Protein AF-A0A967LU32-F1 (afdb_monomer_lite)

Sequence (82 aa):
MKFATWKDSLELVGIAAIVVSLVFVGYELRQSTAVARSDAYSSFSAQFLDLATSAALDERMSGLISQVNQGAMPGDFEPEDQ

Secondary structure (DSSP, 8-state):
-PPPPHHHHHHHHHHHHHHHHHHHHHHHHHHHHHHHHHHHHHHHHHHHHHHHHHHHH-HHHHHHHHHHHTT--TTS--TT--

Foldseek 3Di:
DDPQDPVNVVVVVVVVVVVVVVVVVVVVVVVVVVVVVVVVVVVVVVVVVVVVCVVVPPVLVVVVVVCVVVPDDPVNDDPVSD

pLDDT: mean 75.75, std 12.06, range [43.34, 96.94]

Structure (mmCIF, N/CA/C/O backbone):
data_AF-A0A967LU32-F1
#
_entry.id   AF-A0A967LU32-F1
#
loop_
_atom_site.group_PDB
_atom_site.id
_atom_site.type_symbol
_atom_site.label_atom_id
_atom_site.label_alt_id
_atom_site.label_comp_id
_atom_site.label_asym_id
_atom_site.label_entity_id
_atom_site.label_seq_id
_atom_site.pdbx_PDB_ins_code
_atom_site.Cartn_x
_atom_site.Cartn_y
_atom_site.Cartn_z
_atom_site.occupancy
_atom_site.B_iso_or_equiv
_atom_site.auth_seq_id
_atom_site.auth_comp_id
_atom_site.auth_asym_id
_atom_site.auth_atom_id
_atom_site.pdbx_PDB_model_num
ATOM 1 N N . MET A 1 1 ? 24.708 -16.832 -35.767 1.00 43.34 1 MET A N 1
ATOM 2 C CA . MET A 1 1 ? 24.120 -16.037 -34.667 1.00 43.34 1 MET A CA 1
ATOM 3 C C . MET A 1 1 ? 24.964 -14.781 -34.524 1.00 43.34 1 MET A C 1
ATOM 5 O O . MET A 1 1 ? 26.158 -14.914 -34.297 1.00 43.34 1 MET A O 1
ATOM 9 N N . LYS A 1 2 ? 24.410 -13.594 -34.804 1.00 57.34 2 LYS A N 1
ATOM 10 C CA . LYS A 1 2 ? 25.149 -12.329 -34.660 1.00 57.34 2 LYS A CA 1
ATOM 11 C C . LYS A 1 2 ? 25.305 -12.042 -33.167 1.00 57.34 2 LYS A C 1
ATOM 13 O O . LYS A 1 2 ? 24.316 -12.094 -32.444 1.00 57.34 2 LYS A O 1
ATOM 18 N N . PHE A 1 3 ? 26.535 -11.803 -32.726 1.00 62.44 3 PHE A N 1
ATOM 19 C CA . PHE A 1 3 ? 26.828 -11.412 -31.352 1.00 62.44 3 PHE A CA 1
ATOM 20 C C . PHE A 1 3 ? 26.073 -10.118 -31.044 1.00 62.44 3 PHE A C 1
ATOM 22 O O . PHE A 1 3 ? 26.213 -9.145 -31.784 1.00 62.44 3 PHE A O 1
ATOM 29 N N . ALA A 1 4 ? 25.238 -10.144 -30.004 1.00 68.50 4 ALA A N 1
ATOM 30 C CA . ALA A 1 4 ? 24.575 -8.950 -29.503 1.00 68.50 4 ALA A CA 1
ATOM 31 C C . ALA A 1 4 ? 25.648 -7.914 -29.161 1.00 68.50 4 ALA A C 1
ATOM 33 O O . ALA A 1 4 ? 26.626 -8.213 -28.469 1.00 68.50 4 ALA A O 1
ATOM 34 N N . THR A 1 5 ? 25.497 -6.714 -29.706 1.00 78.56 5 THR A N 1
ATOM 35 C CA . THR A 1 5 ? 26.433 -5.621 -29.476 1.00 78.56 5 THR A CA 1
ATOM 36 C C . THR A 1 5 ? 26.297 -5.192 -28.014 1.00 78.56 5 THR A C 1
ATOM 38 O O . THR A 1 5 ? 25.194 -5.179 -27.480 1.00 78.56 5 THR A O 1
ATOM 41 N N . TRP A 1 6 ? 27.386 -4.817 -27.335 1.00 82.25 6 TRP A N 1
ATOM 42 C CA . TRP A 1 6 ? 27.339 -4.401 -25.917 1.00 82.25 6 TRP A CA 1
ATOM 43 C C . TRP A 1 6 ? 26.313 -3.282 -25.644 1.00 82.25 6 TRP A C 1
ATOM 45 O O . TRP A 1 6 ? 25.673 -3.250 -24.593 1.00 82.25 6 TRP A O 1
ATOM 55 N N . LYS A 1 7 ? 26.095 -2.419 -26.642 1.00 86.06 7 LYS A N 1
ATOM 56 C CA . LYS A 1 7 ? 25.036 -1.407 -26.659 1.00 86.06 7 LYS A CA 1
ATOM 57 C C . LYS A 1 7 ? 23.626 -2.013 -26.564 1.00 86.06 7 LYS A C 1
ATOM 59 O O . LYS A 1 7 ? 22.820 -1.513 -25.789 1.00 86.06 7 LYS A O 1
ATOM 64 N N . ASP A 1 8 ? 23.350 -3.090 -27.296 1.00 88.94 8 ASP A N 1
ATOM 65 C CA . ASP A 1 8 ? 22.036 -3.747 -27.322 1.00 88.94 8 ASP A CA 1
ATOM 66 C C . ASP A 1 8 ? 21.709 -4.353 -25.949 1.00 88.94 8 ASP A C 1
ATOM 68 O O . ASP A 1 8 ? 20.580 -4.264 -25.470 1.00 88.94 8 ASP A O 1
ATOM 72 N N . SER A 1 9 ? 22.719 -4.908 -25.269 1.00 87.69 9 SER A N 1
ATOM 73 C CA . SER A 1 9 ? 22.576 -5.404 -23.896 1.00 87.69 9 SER A CA 1
ATOM 74 C C . SER A 1 9 ? 22.254 -4.280 -22.906 1.00 87.69 9 SER A C 1
ATOM 76 O O . SER A 1 9 ? 21.394 -4.450 -22.046 1.00 87.69 9 SER A O 1
ATOM 78 N N . LEU A 1 10 ? 22.916 -3.125 -23.027 1.00 91.94 10 LEU A N 1
ATOM 79 C CA . LEU A 1 10 ? 22.649 -1.947 -22.193 1.00 91.94 10 LEU A CA 1
ATOM 80 C C . LEU A 1 10 ? 21.240 -1.388 -22.410 1.00 91.94 10 LEU A C 1
ATOM 82 O O . LEU A 1 10 ? 20.557 -1.040 -21.449 1.00 91.94 10 LEU A O 1
ATOM 86 N N . GLU A 1 11 ? 20.795 -1.330 -23.662 1.00 89.56 11 GLU A N 1
ATOM 87 C CA . GLU A 1 11 ? 19.461 -0.853 -24.024 1.00 89.56 11 GLU A CA 1
ATOM 88 C C . GLU A 1 11 ? 18.368 -1.779 -23.469 1.00 89.56 11 GLU A C 1
ATOM 90 O O . GLU A 1 11 ? 17.408 -1.310 -22.854 1.00 89.56 11 GLU A O 1
ATOM 95 N N . LEU A 1 12 ? 18.566 -3.099 -23.567 1.00 93.38 12 LEU A N 1
ATOM 96 C CA . LEU A 1 12 ? 17.660 -4.090 -22.987 1.00 93.38 12 LEU A CA 1
ATOM 97 C C . LEU A 1 12 ? 17.569 -3.968 -21.458 1.00 93.38 12 LEU A C 1
ATOM 99 O O . LEU A 1 12 ? 16.474 -4.026 -20.898 1.00 93.38 12 LEU A O 1
ATOM 103 N N . VAL A 1 13 ? 18.703 -3.769 -20.782 1.00 94.50 13 VAL A N 1
ATOM 104 C CA . VAL A 1 13 ? 18.743 -3.564 -19.325 1.00 94.50 13 VAL A CA 1
ATOM 105 C C . VAL A 1 13 ? 18.023 -2.274 -18.933 1.00 94.50 13 VAL A C 1
ATOM 107 O O . VAL A 1 13 ? 17.276 -2.274 -17.957 1.00 94.50 13 VAL A O 1
ATOM 110 N N . GLY A 1 14 ? 18.185 -1.195 -19.703 1.00 93.75 14 GLY A N 1
ATOM 111 C CA . GLY A 1 14 ? 17.479 0.066 -19.469 1.00 93.75 14 GLY A CA 1
ATOM 112 C C . GLY A 1 14 ? 15.960 -0.089 -19.558 1.00 93.75 14 GLY A C 1
ATOM 113 O O . GLY A 1 14 ? 15.236 0.345 -18.662 1.00 93.75 14 GLY A O 1
ATOM 114 N N . ILE A 1 15 ? 15.473 -0.776 -20.593 1.00 95.44 15 ILE A N 1
ATOM 115 C CA . ILE A 1 15 ? 14.040 -1.062 -20.753 1.00 95.44 15 ILE A CA 1
ATOM 116 C C . ILE A 1 15 ? 13.539 -1.950 -19.607 1.00 95.44 15 ILE A C 1
ATOM 118 O O . ILE A 1 15 ? 12.507 -1.653 -19.003 1.00 95.44 15 ILE A O 1
ATOM 122 N N . ALA A 1 16 ? 14.282 -3.003 -19.257 1.00 95.75 16 ALA A N 1
ATOM 123 C CA . ALA A 1 16 ? 13.927 -3.883 -18.148 1.00 95.75 16 ALA A CA 1
ATOM 124 C C . ALA A 1 16 ? 13.849 -3.124 -16.811 1.00 95.75 16 ALA A C 1
ATOM 126 O O . ALA A 1 16 ? 12.916 -3.343 -16.040 1.00 95.75 16 ALA A O 1
ATOM 127 N N . ALA A 1 17 ? 14.766 -2.186 -16.557 1.00 96.06 17 ALA A N 1
ATOM 128 C CA . ALA A 1 17 ? 14.760 -1.364 -15.350 1.00 96.06 17 ALA A CA 1
ATOM 129 C C . ALA A 1 17 ? 13.506 -0.477 -15.251 1.00 96.06 17 ALA A C 1
ATOM 131 O O . ALA A 1 17 ? 12.906 -0.381 -14.179 1.00 96.06 17 ALA A O 1
ATOM 132 N N . ILE A 1 18 ? 13.066 0.119 -16.365 1.00 96.81 18 ILE A N 1
ATOM 133 C CA . ILE A 1 18 ? 11.825 0.910 -16.413 1.00 96.81 18 ILE A CA 1
ATOM 134 C C . ILE A 1 18 ? 10.614 0.024 -16.097 1.00 96.81 18 ILE A C 1
ATOM 136 O O . ILE A 1 18 ? 9.777 0.390 -15.272 1.00 96.81 18 ILE A O 1
ATOM 140 N N . VAL A 1 19 ? 10.531 -1.158 -16.714 1.00 96.94 19 VAL A N 1
ATOM 141 C CA . VAL A 1 19 ? 9.419 -2.096 -16.492 1.00 96.94 19 VAL A CA 1
ATOM 142 C C . VAL A 1 19 ? 9.364 -2.550 -15.032 1.00 96.94 19 VAL A C 1
ATOM 144 O O . VAL A 1 19 ? 8.298 -2.512 -14.420 1.00 96.94 19 VAL A O 1
ATOM 147 N N . VAL A 1 20 ? 10.504 -2.929 -14.450 1.00 96.62 20 VAL A N 1
ATOM 148 C CA . VAL A 1 20 ? 10.585 -3.347 -13.042 1.00 96.62 20 VAL A CA 1
ATOM 149 C C . VAL A 1 20 ? 10.181 -2.208 -12.103 1.00 96.62 20 VAL A C 1
ATOM 151 O O . VAL A 1 20 ? 9.425 -2.444 -11.162 1.00 96.62 20 VAL A O 1
ATOM 154 N N . SER A 1 21 ? 10.611 -0.974 -12.383 1.00 96.44 21 SER A N 1
ATOM 155 C CA . SER A 1 21 ? 10.218 0.210 -11.609 1.00 96.44 21 SER A CA 1
ATOM 156 C C . SER A 1 21 ? 8.697 0.411 -11.601 1.00 96.44 21 SER A C 1
ATOM 158 O O . SER A 1 21 ? 8.094 0.543 -10.536 1.00 96.44 21 SER A O 1
ATOM 160 N N . LEU A 1 22 ? 8.043 0.336 -12.765 1.00 95.44 22 LEU A N 1
ATOM 161 C CA . LEU A 1 22 ? 6.585 0.486 -12.862 1.00 95.44 22 LEU A CA 1
ATOM 162 C C . LEU A 1 22 ? 5.827 -0.611 -12.100 1.00 95.44 22 LEU A C 1
ATOM 164 O O . LEU A 1 22 ? 4.825 -0.327 -11.440 1.00 95.44 22 LEU A O 1
ATOM 168 N N . VAL A 1 23 ? 6.309 -1.856 -12.158 1.00 94.56 23 VAL A N 1
ATOM 169 C CA . VAL A 1 23 ? 5.728 -2.971 -11.394 1.00 94.56 23 VAL A CA 1
ATOM 170 C C . VAL A 1 23 ? 5.872 -2.736 -9.891 1.00 94.56 23 VAL A C 1
ATOM 172 O O . VAL A 1 23 ? 4.910 -2.947 -9.150 1.00 94.56 23 VAL A O 1
ATOM 175 N N . PHE A 1 24 ? 7.037 -2.264 -9.441 1.00 95.38 24 PHE A N 1
ATOM 176 C CA . PHE A 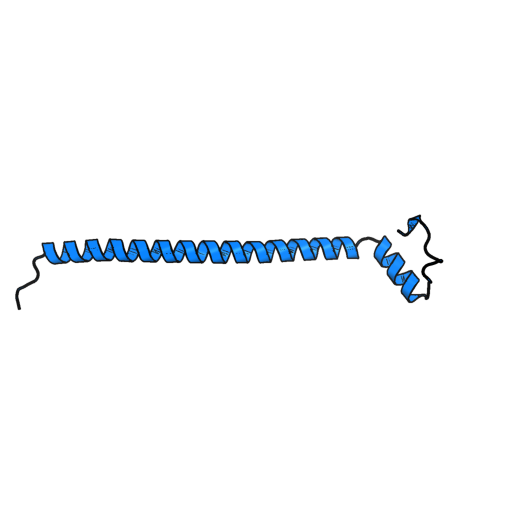1 24 ? 7.292 -1.972 -8.032 1.00 95.38 24 PHE A CA 1
ATOM 177 C C . PHE A 1 24 ? 6.353 -0.883 -7.501 1.00 95.38 24 PHE A C 1
ATOM 179 O O . PHE A 1 24 ? 5.678 -1.101 -6.497 1.00 95.38 24 PHE A O 1
ATOM 186 N N . VAL A 1 25 ? 6.212 0.230 -8.226 1.00 93.56 25 VAL A N 1
ATOM 187 C CA . VAL A 1 25 ? 5.285 1.317 -7.864 1.00 93.56 25 VAL A CA 1
ATOM 188 C C . VAL A 1 25 ? 3.837 0.818 -7.801 1.00 93.56 25 VAL A C 1
ATOM 190 O O . VAL A 1 25 ? 3.104 1.133 -6.864 1.00 93.56 25 VAL A O 1
ATOM 193 N N . GLY A 1 26 ? 3.411 -0.012 -8.760 1.00 88.69 26 GLY A N 1
ATOM 194 C CA . GLY A 1 26 ? 2.076 -0.617 -8.738 1.00 88.69 26 GLY A CA 1
ATOM 195 C C . GLY A 1 26 ? 1.849 -1.539 -7.532 1.00 88.69 26 GLY A C 1
ATOM 196 O O . GLY A 1 26 ? 0.755 -1.561 -6.959 1.00 88.69 26 GLY A O 1
ATOM 197 N N . TYR A 1 27 ? 2.878 -2.281 -7.118 1.00 90.56 27 TYR A N 1
ATOM 198 C CA . TYR A 1 27 ? 2.838 -3.133 -5.930 1.00 90.56 27 TYR A CA 1
ATOM 199 C C . TYR A 1 27 ? 2.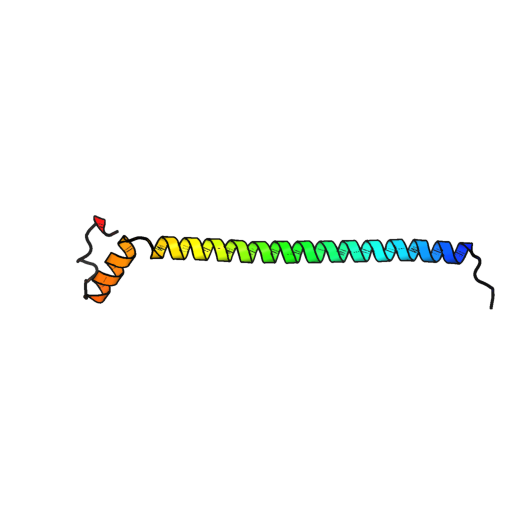803 -2.310 -4.634 1.00 90.56 27 TYR A C 1
ATOM 201 O O . TYR A 1 27 ? 2.041 -2.628 -3.722 1.00 90.56 27 TYR A O 1
ATOM 209 N N . GLU A 1 28 ? 3.566 -1.223 -4.562 1.00 85.44 28 GLU A N 1
ATOM 210 C CA . GLU A 1 28 ? 3.590 -0.302 -3.424 1.00 85.44 28 GLU A CA 1
ATOM 211 C C . GLU A 1 28 ? 2.244 0.411 -3.236 1.00 85.44 28 GLU A C 1
ATOM 213 O O . GLU A 1 28 ? 1.708 0.425 -2.130 1.00 85.44 28 GLU A O 1
ATOM 218 N N . LEU A 1 29 ? 1.613 0.881 -4.319 1.00 82.44 29 LEU A N 1
ATOM 219 C CA . LEU A 1 29 ? 0.261 1.455 -4.277 1.00 82.44 29 LEU A CA 1
ATOM 220 C C . LEU A 1 29 ? -0.789 0.448 -3.784 1.00 82.44 29 LEU A C 1
ATOM 222 O O . LEU A 1 29 ? -1.667 0.792 -2.986 1.00 82.44 29 LEU A O 1
ATOM 226 N N . ARG A 1 30 ? -0.697 -0.813 -4.229 1.00 78.19 30 ARG A N 1
ATOM 227 C CA . ARG A 1 30 ? -1.584 -1.891 -3.764 1.00 78.19 30 ARG A CA 1
ATOM 228 C C . ARG A 1 30 ? -1.389 -2.191 -2.283 1.00 78.19 30 ARG A C 1
ATOM 230 O O . ARG A 1 30 ? -2.379 -2.325 -1.568 1.00 78.19 30 ARG A O 1
ATOM 237 N N . GLN A 1 31 ? -0.141 -2.279 -1.830 1.00 73.56 31 GLN A N 1
ATOM 238 C CA . GLN A 1 31 ? 0.174 -2.490 -0.420 1.00 73.56 31 GLN A CA 1
ATOM 239 C C . GLN A 1 31 ? -0.288 -1.313 0.433 1.00 73.56 31 GLN A C 1
ATOM 241 O O . GLN A 1 31 ? -0.982 -1.535 1.414 1.00 73.56 31 GLN A O 1
ATOM 246 N N . SER A 1 32 ? 0.004 -0.073 0.036 1.00 73.56 32 SER A N 1
ATOM 247 C CA . SER A 1 32 ? -0.425 1.131 0.755 1.00 73.56 32 SER A CA 1
ATOM 248 C C . SER A 1 32 ? -1.949 1.197 0.899 1.00 73.56 32 SER A C 1
ATOM 250 O O . SER A 1 32 ? -2.456 1.468 1.982 1.00 73.56 32 SER A O 1
ATOM 252 N N . THR A 1 33 ? -2.697 0.838 -0.148 1.00 71.06 33 THR A N 1
ATOM 253 C CA . THR A 1 33 ? -4.168 0.775 -0.092 1.00 71.06 33 THR A CA 1
ATOM 254 C C . THR A 1 33 ? -4.666 -0.351 0.824 1.00 71.06 33 THR A C 1
ATOM 25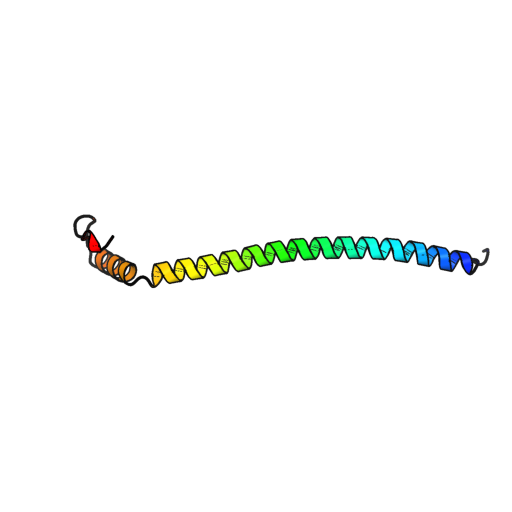6 O O . THR A 1 33 ? -5.631 -0.171 1.570 1.00 71.06 33 THR A O 1
ATOM 259 N N . ALA A 1 34 ? -4.027 -1.523 0.779 1.00 67.31 34 ALA A N 1
ATOM 260 C CA . ALA A 1 34 ? -4.375 -2.654 1.638 1.00 67.31 34 ALA A CA 1
ATOM 261 C C . ALA A 1 34 ? -4.068 -2.368 3.117 1.00 67.31 34 ALA A C 1
ATOM 263 O O . ALA A 1 34 ? -4.892 -2.676 3.976 1.00 67.31 34 ALA A O 1
ATOM 264 N N . VAL A 1 35 ? -2.930 -1.730 3.397 1.00 70.69 35 VAL A N 1
ATOM 265 C CA . VAL A 1 35 ? -2.526 -1.280 4.733 1.00 70.69 35 VAL A CA 1
ATOM 266 C C . VAL A 1 35 ? -3.470 -0.192 5.228 1.00 70.69 35 VAL A C 1
ATOM 268 O O . VAL A 1 35 ? -4.033 -0.357 6.297 1.00 70.69 35 VAL A O 1
ATOM 271 N N . ALA A 1 36 ? -3.776 0.835 4.429 1.00 66.50 36 ALA A N 1
ATOM 272 C CA . ALA A 1 36 ? -4.730 1.877 4.817 1.00 66.50 36 ALA A CA 1
ATOM 273 C C . ALA A 1 36 ? -6.117 1.306 5.162 1.00 66.50 36 ALA A C 1
ATOM 275 O O . ALA A 1 36 ? -6.764 1.742 6.112 1.00 66.50 36 ALA A O 1
ATOM 276 N N . ARG A 1 37 ? -6.575 0.287 4.420 1.00 66.44 37 ARG A N 1
ATOM 277 C CA . ARG A 1 37 ? -7.813 -0.431 4.742 1.00 66.44 37 ARG A CA 1
ATOM 278 C C . ARG A 1 37 ? -7.676 -1.238 6.037 1.00 66.44 37 ARG A C 1
ATOM 280 O O . ARG A 1 37 ? -8.588 -1.205 6.855 1.00 66.44 37 ARG A O 1
ATOM 287 N N . SER A 1 38 ? -6.571 -1.954 6.227 1.00 64.69 38 SER A N 1
ATOM 288 C CA . SER A 1 38 ? -6.286 -2.706 7.456 1.00 64.69 38 SER A CA 1
ATOM 289 C C . SER A 1 38 ? -6.222 -1.795 8.687 1.00 64.69 38 SER A C 1
ATOM 291 O O . SER A 1 38 ? -6.821 -2.105 9.714 1.00 64.69 38 SER A O 1
ATOM 293 N N . ASP A 1 39 ? -5.569 -0.643 8.569 1.00 69.44 39 ASP A N 1
ATOM 294 C CA . ASP A 1 39 ? -5.459 0.370 9.6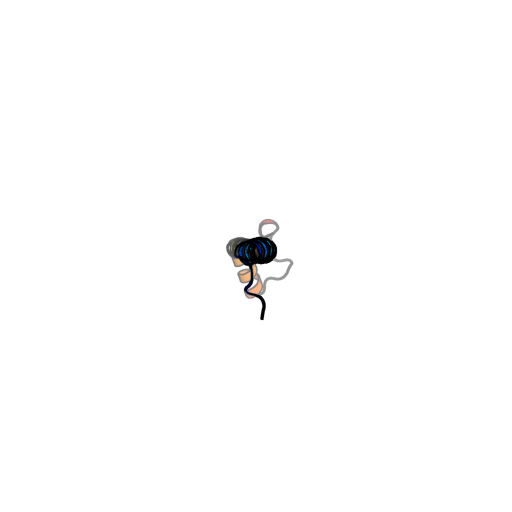19 1.00 69.44 39 ASP A CA 1
ATOM 295 C C . ASP A 1 39 ? -6.825 0.982 9.940 1.00 69.44 39 ASP A C 1
ATOM 297 O O . ASP A 1 39 ? -7.159 1.177 11.109 1.00 69.44 39 ASP A O 1
ATOM 301 N N . ALA A 1 40 ? -7.669 1.210 8.928 1.00 67.81 40 ALA A N 1
ATOM 302 C CA . ALA A 1 40 ? -9.055 1.628 9.133 1.00 67.81 40 ALA A CA 1
ATOM 303 C C . ALA A 1 40 ? -9.876 0.574 9.902 1.00 67.81 40 ALA A C 1
ATOM 305 O O . ALA A 1 40 ? -10.625 0.924 10.809 1.00 67.81 40 ALA A O 1
ATOM 306 N N . TYR A 1 41 ? -9.716 -0.721 9.605 1.00 64.19 41 TYR A N 1
ATOM 307 C CA . TYR A 1 41 ? -10.399 -1.785 10.355 1.00 64.19 41 TYR A CA 1
ATOM 308 C C . TYR A 1 41 ? -9.874 -1.929 11.786 1.00 64.19 41 TYR A C 1
ATOM 310 O O . TYR A 1 41 ? -10.665 -2.101 12.711 1.00 64.19 41 TYR A O 1
ATOM 318 N N . SER A 1 42 ? -8.558 -1.833 11.979 1.00 68.62 42 SER A N 1
ATOM 319 C CA . SER A 1 42 ? -7.931 -1.892 13.302 1.00 68.62 42 SER A CA 1
ATOM 320 C C . SER A 1 42 ? -8.367 -0.713 14.176 1.00 68.62 42 SER A C 1
ATOM 322 O O . SER A 1 42 ? -8.818 -0.904 15.305 1.00 68.62 42 SER A O 1
ATOM 324 N N . SER A 1 43 ? -8.341 0.505 13.629 1.00 66.81 43 SER A N 1
ATOM 325 C CA . SER A 1 43 ? -8.806 1.707 14.330 1.00 66.81 43 SER A CA 1
ATOM 326 C C . SER A 1 43 ? -10.311 1.696 14.592 1.00 66.81 43 SER A C 1
ATOM 328 O O . SER A 1 43 ? -10.736 2.145 15.654 1.00 66.81 43 SER A O 1
ATOM 330 N N . PHE A 1 44 ? -11.129 1.163 13.680 1.00 70.81 44 PHE A N 1
ATOM 331 C CA . PHE A 1 44 ? -12.562 0.979 13.917 1.00 70.81 44 PHE A CA 1
ATOM 332 C C . PHE A 1 44 ? -12.822 -0.035 15.036 1.00 70.81 44 PHE A C 1
ATOM 334 O O . PHE A 1 44 ? -13.596 0.244 15.946 1.00 70.81 44 PHE A O 1
ATOM 341 N N . SER A 1 45 ? -12.138 -1.182 15.019 1.00 65.94 45 SER A N 1
ATOM 342 C CA . SER A 1 45 ? -12.265 -2.195 16.069 1.00 65.94 45 SER A CA 1
ATOM 343 C C . SER A 1 45 ? -11.819 -1.665 17.431 1.00 65.94 45 SER A C 1
ATOM 345 O O . SER A 1 45 ? -12.475 -1.952 18.426 1.00 65.94 45 SER A O 1
ATOM 347 N N . ALA A 1 46 ? -10.730 -0.894 17.486 1.00 73.31 46 ALA A N 1
ATOM 348 C CA . ALA A 1 46 ? -10.243 -0.287 18.722 1.00 73.31 46 ALA A CA 1
ATOM 349 C C . ALA A 1 46 ? -11.240 0.738 19.284 1.00 73.31 46 ALA A C 1
ATOM 351 O O . ALA A 1 46 ? -11.557 0.687 20.468 1.00 73.31 46 ALA A O 1
ATOM 352 N N . GLN A 1 47 ? -11.797 1.604 18.430 1.00 71.38 47 GLN A N 1
ATOM 353 C CA . GLN A 1 47 ? -12.848 2.549 18.823 1.00 71.38 47 GLN A CA 1
ATOM 354 C C . GLN A 1 47 ? -14.113 1.835 19.305 1.00 71.38 47 GLN A C 1
ATOM 356 O O . GLN A 1 47 ? -14.732 2.263 20.272 1.00 71.38 47 GLN A O 1
ATOM 361 N N . PHE A 1 48 ? -14.496 0.730 18.663 1.00 73.06 48 PHE A N 1
ATOM 362 C CA . PHE A 1 48 ? -15.666 -0.041 19.073 1.00 73.06 48 PHE A CA 1
ATOM 363 C C . PHE A 1 48 ? -15.455 -0.718 20.427 1.00 73.06 48 PHE A C 1
ATOM 365 O O . PHE A 1 48 ? -16.372 -0.758 21.241 1.00 73.06 48 PHE A O 1
ATOM 372 N N . LEU A 1 49 ? -14.250 -1.234 20.681 1.00 73.81 49 LEU A N 1
ATOM 373 C CA . LEU A 1 49 ? -13.909 -1.854 21.957 1.00 73.81 49 LEU A CA 1
ATOM 374 C C . LEU A 1 49 ? -13.877 -0.818 23.084 1.00 73.81 49 LEU A C 1
ATOM 376 O O . LEU A 1 49 ? -14.387 -1.096 24.162 1.00 73.81 49 LEU A O 1
ATOM 380 N N . ASP A 1 50 ? -13.339 0.373 22.826 1.00 75.81 50 ASP A N 1
ATOM 381 C CA . ASP A 1 50 ? -13.308 1.487 23.780 1.00 75.81 50 ASP A CA 1
ATOM 382 C C . ASP A 1 50 ? -14.718 2.035 24.066 1.00 75.81 50 ASP A C 1
ATOM 384 O O . ASP A 1 50 ? -15.094 2.258 25.216 1.00 75.81 50 ASP A O 1
ATOM 388 N N . LEU A 1 51 ? -15.569 2.135 23.041 1.00 74.19 51 LEU A N 1
ATOM 389 C CA . LEU A 1 51 ? -16.975 2.511 23.197 1.00 74.19 51 LEU A CA 1
ATOM 390 C C . LEU A 1 51 ? -17.778 1.443 23.954 1.00 74.19 51 LEU A C 1
ATOM 392 O O . LEU A 1 51 ? -18.537 1.762 24.861 1.00 74.19 51 LEU A O 1
ATOM 396 N N . ALA A 1 52 ? -17.606 0.167 23.610 1.00 71.44 52 ALA A N 1
ATOM 397 C CA . ALA A 1 52 ? -18.275 -0.932 24.301 1.00 71.44 52 ALA A CA 1
ATOM 398 C C . ALA A 1 52 ? -17.810 -1.040 25.758 1.00 71.44 52 ALA A C 1
ATOM 400 O O . ALA A 1 52 ? -18.615 -1.298 26.646 1.00 71.44 52 ALA A O 1
ATOM 401 N N . THR A 1 53 ? -16.521 -0.810 26.006 1.00 75.31 53 THR A N 1
ATOM 402 C CA . THR A 1 53 ? -15.944 -0.830 27.350 1.00 75.31 53 THR A CA 1
ATOM 403 C C . THR A 1 53 ? -16.407 0.372 28.160 1.00 75.31 53 THR A C 1
ATOM 405 O O . THR A 1 53 ? -16.809 0.187 29.297 1.00 75.31 53 THR A O 1
ATOM 408 N N . SER A 1 54 ? -16.442 1.580 27.596 1.00 70.56 54 SER A N 1
ATOM 409 C CA . SER A 1 54 ? -16.977 2.761 28.289 1.00 70.56 54 SER A CA 1
ATOM 410 C C . SER A 1 54 ? -18.480 2.650 28.565 1.00 70.56 54 SER A C 1
ATOM 412 O O . SER A 1 54 ? -18.906 2.968 29.668 1.00 70.56 54 SER A O 1
ATOM 414 N N . ALA A 1 55 ? -19.272 2.110 27.635 1.00 67.44 55 ALA A N 1
ATOM 415 C CA . ALA A 1 55 ? -20.692 1.832 27.859 1.00 67.44 55 ALA A CA 1
ATOM 416 C C . ALA A 1 55 ? -20.932 0.723 28.903 1.00 67.44 55 ALA A C 1
ATOM 418 O O . ALA A 1 55 ? -21.907 0.776 29.646 1.00 67.44 55 ALA A O 1
ATOM 419 N N . ALA A 1 56 ? -20.058 -0.286 28.970 1.00 66.62 56 ALA A N 1
ATOM 420 C CA . ALA A 1 56 ? -20.156 -1.371 29.949 1.00 66.62 56 ALA A CA 1
ATOM 421 C C . ALA A 1 56 ? -19.592 -1.002 31.332 1.00 66.62 56 ALA A C 1
ATOM 423 O O . ALA A 1 56 ? -20.026 -1.568 32.334 1.00 66.62 56 ALA A O 1
ATOM 424 N N . LEU A 1 57 ? -18.616 -0.091 31.386 1.00 66.31 57 LEU A N 1
ATOM 425 C CA . LEU A 1 57 ? -18.024 0.437 32.618 1.00 66.31 57 LEU A CA 1
ATOM 426 C C . LEU A 1 57 ? -18.832 1.585 33.221 1.00 66.31 57 LEU A C 1
ATOM 428 O O . LEU A 1 57 ? -18.521 1.999 34.336 1.00 66.31 57 LEU A O 1
ATOM 432 N N . ASP A 1 58 ? -19.845 2.095 32.523 1.00 67.88 58 ASP A N 1
ATOM 433 C CA . ASP A 1 58 ? -20.786 3.026 33.126 1.00 67.88 58 ASP A CA 1
ATOM 434 C C . ASP A 1 58 ? -21.517 2.300 34.269 1.00 67.88 58 ASP A C 1
ATOM 436 O O . ASP A 1 58 ? -22.282 1.354 34.055 1.00 67.88 58 ASP A O 1
ATOM 440 N N . GLU A 1 59 ? -21.238 2.702 35.511 1.00 62.34 59 GLU A N 1
ATOM 441 C CA . GLU A 1 59 ? -21.811 2.120 36.733 1.00 62.34 59 GLU A CA 1
ATOM 442 C C . GLU A 1 59 ? -23.346 2.110 36.693 1.00 62.34 59 GLU A C 1
ATOM 444 O O . GLU A 1 59 ? -23.978 1.21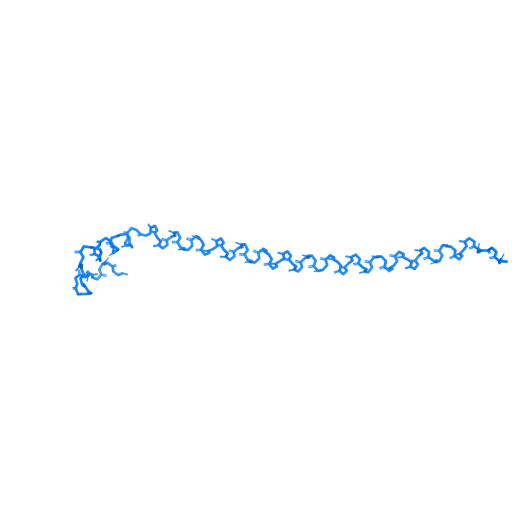3 37.263 1.00 62.34 59 GLU A O 1
ATOM 449 N N . ARG A 1 60 ? -23.940 3.033 35.925 1.00 61.25 60 ARG A N 1
ATOM 450 C CA . ARG A 1 60 ? -25.377 3.090 35.638 1.00 61.25 60 ARG A CA 1
ATOM 451 C C . ARG A 1 60 ? -25.864 1.853 34.882 1.00 61.25 60 ARG A C 1
ATOM 453 O O . ARG A 1 60 ? -26.880 1.278 35.258 1.00 61.25 60 ARG A O 1
ATOM 460 N N . MET A 1 61 ? -25.119 1.354 33.893 1.00 62.66 61 MET A N 1
ATOM 461 C CA . MET A 1 61 ? -25.509 0.149 33.152 1.00 62.66 61 MET A CA 1
ATOM 462 C C . MET A 1 61 ? -25.436 -1.122 33.999 1.00 62.66 61 MET A C 1
ATOM 464 O O . MET A 1 61 ? -26.302 -1.992 33.893 1.00 62.66 61 MET A O 1
ATOM 468 N N . SER A 1 62 ? -24.436 -1.229 34.873 1.00 64.50 62 SER A N 1
ATOM 469 C CA . SER A 1 62 ? -24.343 -2.333 35.835 1.00 64.50 62 SER A CA 1
ATOM 470 C C . SER A 1 62 ? -25.519 -2.314 36.825 1.00 64.50 62 SER A C 1
ATOM 472 O O . SER A 1 62 ? -26.128 -3.355 37.094 1.00 64.50 62 SER A O 1
ATOM 474 N N . GLY A 1 63 ? -25.903 -1.120 37.296 1.00 67.19 63 GLY A N 1
ATOM 475 C CA . GLY A 1 63 ? -27.091 -0.905 38.124 1.00 67.19 63 GLY A CA 1
ATOM 476 C C . GLY A 1 63 ? -28.383 -1.325 37.420 1.00 67.19 63 GLY A C 1
ATOM 477 O O . GLY A 1 63 ? -29.148 -2.116 37.969 1.00 67.19 63 GLY A O 1
ATOM 478 N N . LEU A 1 64 ? -28.578 -0.890 36.174 1.00 69.62 64 LEU A N 1
ATOM 479 C CA . LEU A 1 64 ? -29.751 -1.218 35.359 1.00 69.62 64 LEU A CA 1
ATOM 480 C C . LEU A 1 64 ? -29.863 -2.720 35.057 1.00 69.62 64 LEU A C 1
ATOM 482 O O . LEU A 1 64 ? -30.931 -3.306 35.227 1.00 69.62 64 LEU A O 1
ATOM 486 N N . ILE A 1 65 ? -28.766 -3.381 34.662 1.00 72.00 65 ILE A N 1
ATOM 487 C CA . ILE A 1 65 ? -28.756 -4.835 34.410 1.00 72.00 65 ILE A CA 1
ATOM 488 C C . ILE A 1 65 ? -29.055 -5.610 35.699 1.00 72.00 65 ILE A C 1
ATOM 490 O O . ILE A 1 65 ? -29.792 -6.597 35.669 1.00 72.00 65 ILE A O 1
ATOM 494 N N . SER A 1 66 ? -28.523 -5.159 36.838 1.00 73.62 66 SER A N 1
ATOM 495 C CA . SER A 1 66 ? -28.806 -5.754 38.145 1.00 73.62 66 SER A CA 1
ATOM 496 C C . SER A 1 66 ? -30.279 -5.602 38.543 1.00 73.62 66 SER A C 1
ATOM 498 O O . SER A 1 66 ? -30.884 -6.576 38.989 1.00 73.62 66 SER A O 1
ATOM 500 N N . GLN A 1 67 ? -30.880 -4.427 38.334 1.00 71.44 67 GLN A N 1
ATOM 501 C CA . GLN A 1 67 ? -32.296 -4.172 38.622 1.00 71.44 67 GLN A CA 1
ATOM 502 C C . GLN A 1 67 ? -33.227 -4.995 37.715 1.00 71.44 67 GLN A C 1
ATOM 504 O O . GLN A 1 67 ? -34.168 -5.622 38.202 1.00 71.44 67 GLN A O 1
ATOM 509 N N . VAL A 1 68 ? -32.922 -5.097 36.416 1.00 79.00 68 VAL A N 1
ATOM 510 C CA . VAL A 1 68 ? -33.668 -5.954 35.475 1.00 79.00 68 VAL A CA 1
ATOM 511 C C . VAL A 1 68 ? -33.562 -7.432 35.861 1.00 79.00 68 VAL A C 1
ATOM 513 O O . VAL A 1 68 ? -34.566 -8.141 35.864 1.00 79.00 68 VAL A O 1
ATOM 516 N N . ASN A 1 69 ? -32.370 -7.909 36.238 1.00 77.94 69 ASN A N 1
ATOM 517 C CA . ASN A 1 69 ? -32.173 -9.292 36.689 1.00 77.94 69 ASN A CA 1
ATOM 518 C C . ASN A 1 69 ? -32.906 -9.594 38.013 1.00 77.94 69 ASN A C 1
ATOM 520 O O . ASN A 1 69 ? -33.261 -10.738 38.285 1.00 77.94 69 ASN A O 1
ATOM 524 N N . GLN A 1 70 ? -33.172 -8.567 38.823 1.00 81.19 70 GLN A N 1
ATOM 525 C CA . GLN A 1 70 ? -33.987 -8.653 40.038 1.00 81.19 70 GLN A CA 1
ATOM 526 C C . GLN A 1 70 ? -35.500 -8.543 39.769 1.00 81.19 70 GLN A C 1
ATOM 528 O O . GLN A 1 70 ? -36.292 -8.691 40.699 1.00 81.19 70 GLN A O 1
ATOM 533 N N . GLY A 1 71 ? -35.914 -8.356 38.510 1.00 79.06 71 GLY A N 1
ATOM 534 C CA . GLY A 1 71 ? -37.317 -8.347 38.091 1.00 79.06 71 GLY A CA 1
ATOM 535 C C . GLY A 1 71 ? -37.968 -6.964 38.013 1.00 79.06 71 GLY A C 1
ATOM 536 O O . GLY A 1 71 ? -39.195 -6.900 37.949 1.00 79.06 71 GLY A O 1
ATOM 537 N N . ALA A 1 72 ? -37.183 -5.881 38.010 1.00 76.44 72 ALA A N 1
ATOM 538 C CA . ALA A 1 72 ? -37.697 -4.521 37.849 1.00 76.44 72 ALA A CA 1
ATOM 539 C C . ALA A 1 72 ? -38.388 -4.334 36.487 1.00 76.44 72 ALA A C 1
ATOM 541 O O . ALA A 1 72 ? -37.889 -4.772 35.443 1.00 76.44 72 ALA A O 1
ATOM 542 N N . MET A 1 73 ? -39.549 -3.683 36.497 1.00 73.75 73 MET A N 1
ATOM 543 C CA . MET A 1 73 ? -40.322 -3.364 35.302 1.00 73.75 73 MET A CA 1
ATOM 544 C C . MET A 1 73 ? -40.010 -1.942 34.806 1.00 73.75 73 MET A C 1
ATOM 546 O O . MET A 1 73 ? -39.528 -1.115 35.572 1.00 73.75 73 MET A O 1
ATOM 550 N N . PRO A 1 74 ? -40.334 -1.596 33.542 1.00 64.88 74 PRO A N 1
ATOM 551 C CA . PRO A 1 74 ? -40.064 -0.273 32.962 1.00 64.88 74 PRO A CA 1
ATOM 552 C C . PRO A 1 74 ? -40.581 0.943 33.751 1.00 64.88 74 PRO A C 1
ATOM 554 O O . PRO A 1 74 ? -40.141 2.056 33.488 1.00 64.88 74 PRO A O 1
ATOM 557 N N . GLY A 1 75 ? -41.527 0.749 34.675 1.00 68.25 75 GLY A N 1
ATOM 558 C CA . GLY A 1 75 ? -42.057 1.800 35.549 1.00 68.25 75 GLY A CA 1
ATOM 559 C C . GLY A 1 75 ? -41.325 1.967 36.885 1.00 68.25 75 GLY A C 1
ATOM 560 O O . GLY A 1 75 ? -41.645 2.906 37.603 1.00 68.25 75 GLY A O 1
ATOM 561 N N . ASP A 1 76 ? -40.378 1.082 37.207 1.00 70.56 76 ASP A N 1
ATOM 562 C CA . ASP A 1 76 ? -39.613 1.095 38.461 1.00 70.56 76 ASP A CA 1
ATOM 563 C C . ASP A 1 76 ? -38.279 1.859 38.333 1.00 70.56 76 ASP A C 1
ATOM 565 O O . ASP A 1 76 ? -37.590 2.048 39.330 1.00 70.56 76 A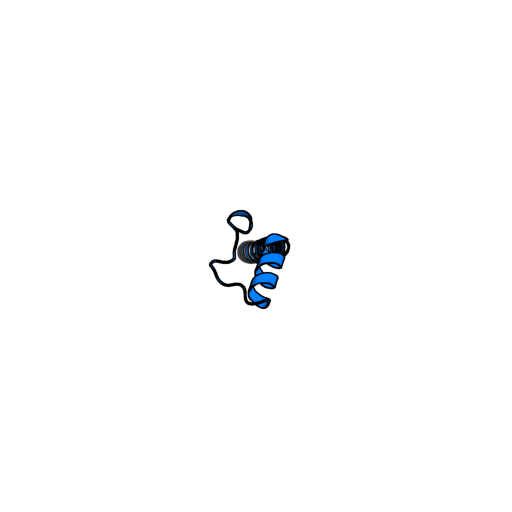SP A O 1
ATOM 569 N N . PHE A 1 77 ? -37.916 2.299 37.120 1.00 70.06 77 PHE A N 1
ATOM 570 C CA . PHE A 1 77 ? -36.708 3.089 36.859 1.00 70.06 77 PHE A CA 1
ATOM 571 C C . PHE A 1 77 ? -36.942 4.566 37.191 1.00 70.06 77 PHE A C 1
ATOM 573 O O . PHE A 1 77 ? -37.884 5.178 36.673 1.00 70.06 77 PHE A O 1
ATOM 580 N N . GLU A 1 78 ? -36.074 5.161 38.011 1.00 72.00 78 GLU A N 1
ATOM 581 C CA . GLU A 1 78 ? -36.147 6.591 38.304 1.00 72.00 78 GLU A CA 1
ATOM 582 C C . GLU A 1 78 ? -35.608 7.423 37.121 1.00 72.00 78 GLU A C 1
ATOM 584 O O . GLU A 1 78 ? -34.824 6.936 36.300 1.00 72.00 78 GLU A O 1
ATOM 589 N N . PRO A 1 79 ? -35.996 8.708 36.987 1.00 65.06 79 PRO A N 1
ATOM 590 C CA . PRO A 1 79 ? -35.468 9.589 35.936 1.00 65.06 79 PRO A CA 1
ATOM 591 C C . PRO A 1 79 ? -33.941 9.741 35.992 1.00 65.06 79 PRO A C 1
ATOM 593 O O . PRO A 1 79 ? -33.316 10.109 35.004 1.00 65.06 79 PRO A O 1
ATOM 596 N N . GLU A 1 80 ? -33.365 9.471 37.162 1.00 65.12 80 GLU A N 1
ATOM 597 C CA . GLU A 1 80 ? -31.940 9.536 37.479 1.00 65.12 80 GLU A CA 1
ATOM 598 C C . GLU A 1 80 ? -31.182 8.256 37.093 1.00 65.12 80 GLU A C 1
ATOM 600 O O . GLU A 1 80 ? -29.958 8.231 37.192 1.00 65.12 80 GLU A O 1
ATOM 605 N N . ASP A 1 81 ? -31.884 7.212 36.642 1.00 59.12 81 ASP A N 1
ATOM 606 C CA . ASP A 1 81 ? -31.306 5.964 36.128 1.00 59.12 81 ASP A CA 1
ATOM 607 C C . ASP A 1 81 ? -31.191 5.960 34.590 1.00 59.12 81 ASP A C 1
ATOM 609 O O . ASP A 1 81 ? -30.529 5.091 34.020 1.00 59.12 81 ASP A O 1
ATOM 613 N N . GLN A 1 82 ? -31.820 6.937 33.919 1.00 53.09 82 GLN A N 1
ATOM 614 C CA . GLN A 1 82 ? -31.746 7.183 32.468 1.00 53.09 82 GLN A CA 1
ATOM 615 C C . GLN A 1 82 ? -30.595 8.138 32.115 1.00 53.09 82 GLN A C 1
ATOM 617 O O . GLN A 1 82 ? -30.061 8.017 30.993 1.00 53.09 82 GLN A O 1
#

Radius of gyration: 31.81 Å; chains: 1; bounding box: 69×26×75 Å